Protein AF-A0AAA9ZDC6-F1 (afdb_monomer_lite)

Sequence (118 aa):
MQAVAEPSYLNIRESKLSRWQLIQTMLQHFWKRWISECLPELQIRSKWLKRKDIPLGALVLIVDQNAPPLHWQLGRITAIHPGPDGVTRVVSLRTSKGDYKRAVSEICLLPLEMDKED

Secondary structure (DSSP, 8-state):
-PPPPPPP-TTS-GGGS-HHHHHHHHHHHHHHHHHHHHHHHHTT--TTS-PPP--TT-EEEE--TTSPTT--EEEEEEEEEE-TTS-EEEEEEEETTEEEEEEGGGEEE---------

pLDDT: mean 77.24, std 14.01, range [34.97, 94.56]

Radius of gyration: 17.76 Å; chains: 1; bounding box: 46×30×46 Å

Structure (mmCIF, N/CA/C/O backbone):
data_AF-A0AAA9ZDC6-F1
#
_entry.id   AF-A0AAA9ZDC6-F1
#
loop_
_atom_site.group_PDB
_atom_site.id
_atom_site.type_symbol
_atom_site.label_atom_id
_atom_site.label_alt_id
_atom_site.label_comp_id
_atom_site.label_asym_id
_atom_site.label_entity_id
_atom_site.label_seq_id
_atom_site.pdbx_PDB_ins_code
_atom_site.Cartn_x
_atom_site.Cartn_y
_atom_site.Cartn_z
_atom_site.occupancy
_atom_site.B_iso_or_equiv
_atom_site.auth_seq_id
_atom_site.auth_comp_id
_atom_site.auth_asym_id
_atom_site.auth_atom_id
_atom_site.pdbx_PDB_model_num
ATOM 1 N N . MET A 1 1 ? -6.264 3.356 -20.728 1.00 35.53 1 MET A N 1
ATOM 2 C CA . MET A 1 1 ? -5.001 2.707 -21.138 1.00 35.53 1 MET A CA 1
ATOM 3 C C . MET A 1 1 ? -4.472 1.938 -19.944 1.00 35.53 1 MET A C 1
ATOM 5 O O . MET A 1 1 ? -4.220 2.557 -18.920 1.00 35.53 1 MET A O 1
ATOM 9 N N . GLN A 1 2 ? -4.398 0.612 -20.024 1.00 45.31 2 GLN A N 1
ATOM 10 C CA . GLN A 1 2 ? -3.836 -0.213 -18.956 1.00 45.31 2 GLN A CA 1
ATOM 11 C C . GLN A 1 2 ? -2.417 -0.580 -19.383 1.00 45.31 2 GLN A C 1
ATOM 13 O O . GLN A 1 2 ? -2.240 -1.184 -20.439 1.00 45.31 2 GLN A O 1
ATOM 18 N N . ALA A 1 3 ? -1.415 -0.133 -18.626 1.00 53.19 3 ALA A N 1
ATOM 19 C CA . ALA A 1 3 ? -0.035 -0.527 -18.871 1.00 53.19 3 ALA A CA 1
ATOM 20 C C . ALA A 1 3 ? 0.064 -2.052 -18.719 1.00 53.19 3 ALA A C 1
ATOM 22 O O . ALA A 1 3 ? -0.398 -2.608 -17.719 1.00 53.19 3 ALA A O 1
ATOM 23 N N . VAL A 1 4 ? 0.593 -2.728 -19.739 1.00 58.84 4 VAL A N 1
ATOM 24 C CA . VAL A 1 4 ? 0.838 -4.174 -19.701 1.00 58.84 4 VAL A CA 1
ATOM 25 C C . VAL A 1 4 ? 1.879 -4.443 -18.617 1.00 58.84 4 VAL A C 1
ATOM 27 O O . VAL A 1 4 ? 2.864 -3.713 -18.527 1.00 58.84 4 VAL A O 1
ATOM 30 N N . ALA A 1 5 ? 1.653 -5.463 -17.784 1.00 60.41 5 ALA A N 1
ATOM 31 C CA . ALA A 1 5 ? 2.620 -5.864 -16.769 1.00 60.41 5 ALA A CA 1
ATOM 32 C C . ALA A 1 5 ? 3.943 -6.238 -17.451 1.00 60.41 5 ALA A C 1
ATOM 34 O O . ALA A 1 5 ? 3.994 -7.164 -18.263 1.00 60.41 5 ALA A O 1
ATOM 35 N N . GLU A 1 6 ? 5.002 -5.489 -17.157 1.00 70.19 6 GLU A N 1
ATOM 36 C CA . GLU A 1 6 ? 6.313 -5.760 -17.729 1.00 70.19 6 GLU A CA 1
ATOM 37 C C . GLU A 1 6 ? 6.895 -7.053 -17.137 1.00 70.19 6 GLU A C 1
ATOM 39 O O . GLU A 1 6 ? 6.790 -7.280 -15.927 1.00 70.19 6 GLU A O 1
ATOM 44 N N . PRO A 1 7 ? 7.525 -7.916 -17.954 1.00 73.88 7 PRO A N 1
ATOM 45 C CA . PRO A 1 7 ? 8.196 -9.100 -17.437 1.00 73.88 7 PRO A CA 1
ATOM 46 C C . PRO A 1 7 ? 9.364 -8.695 -16.525 1.00 73.88 7 PRO A C 1
ATOM 48 O O . PRO A 1 7 ? 10.078 -7.721 -16.776 1.00 73.88 7 PRO A O 1
ATOM 51 N N . SER A 1 8 ? 9.564 -9.448 -15.442 1.00 73.50 8 SER A N 1
ATOM 52 C CA . SER A 1 8 ? 10.662 -9.191 -14.507 1.00 73.50 8 SER A CA 1
ATOM 53 C C . SER A 1 8 ? 12.004 -9.583 -15.126 1.00 73.50 8 SER A C 1
ATOM 55 O O . SER A 1 8 ? 12.192 -10.728 -15.539 1.00 73.50 8 SER A O 1
ATOM 57 N N . TYR A 1 9 ? 12.955 -8.648 -15.142 1.00 77.88 9 TYR A N 1
ATOM 58 C CA . TYR A 1 9 ? 14.312 -8.865 -15.660 1.00 77.88 9 TYR A CA 1
ATOM 59 C C . TYR A 1 9 ? 15.356 -9.055 -14.545 1.00 77.88 9 TYR A C 1
ATOM 61 O O . TYR A 1 9 ? 16.531 -9.273 -14.830 1.00 77.88 9 TYR A O 1
ATOM 69 N N . LEU A 1 10 ? 14.925 -9.036 -13.277 1.00 75.44 10 LEU A N 1
ATOM 70 C CA . LEU A 1 10 ? 15.786 -9.022 -12.084 1.00 75.44 10 LEU A CA 1
ATOM 71 C C . LEU A 1 10 ? 16.727 -10.235 -11.965 1.00 75.44 10 LEU A C 1
ATOM 73 O O . LEU A 1 10 ? 17.758 -10.147 -11.307 1.00 75.44 10 LEU A O 1
ATOM 77 N N . ASN A 1 11 ? 16.378 -11.367 -12.585 1.00 79.19 11 ASN A N 1
ATOM 78 C CA . ASN A 1 11 ? 17.136 -12.623 -12.491 1.00 79.19 11 ASN A CA 1
ATOM 79 C C . ASN A 1 11 ? 17.953 -12.940 -13.756 1.00 79.19 11 ASN A C 1
ATOM 81 O O . ASN A 1 11 ? 18.552 -14.013 -13.859 1.00 79.19 11 ASN A O 1
ATOM 85 N N . ILE A 1 12 ? 17.956 -12.048 -14.749 1.00 82.75 12 ILE A N 1
ATOM 86 C CA . ILE A 1 12 ? 18.667 -12.259 -16.010 1.00 82.75 12 ILE A CA 1
ATOM 87 C C . ILE A 1 12 ? 20.055 -11.625 -15.907 1.00 82.75 12 ILE A C 1
ATOM 89 O O . ILE A 1 12 ? 20.204 -10.500 -15.443 1.00 82.75 12 ILE A O 1
ATOM 93 N N . ARG A 1 13 ? 21.089 -12.342 -16.366 1.00 80.88 13 ARG A N 1
ATOM 94 C CA . ARG A 1 13 ? 22.453 -11.796 -16.443 1.00 80.88 13 ARG A CA 1
ATOM 95 C C . ARG A 1 13 ? 22.464 -10.549 -17.330 1.00 80.88 13 ARG A C 1
ATOM 97 O O . ARG A 1 13 ? 22.013 -10.628 -18.470 1.00 80.88 13 ARG A O 1
ATOM 104 N N . GLU A 1 14 ? 23.049 -9.455 -16.845 1.00 79.31 14 GLU A N 1
ATOM 105 C CA . GLU A 1 14 ? 23.102 -8.163 -17.551 1.00 79.31 14 GLU A CA 1
ATOM 106 C C . GLU A 1 14 ? 23.666 -8.276 -18.973 1.00 79.31 14 GLU A C 1
ATOM 108 O O . GLU A 1 14 ? 23.160 -7.642 -19.892 1.00 79.31 14 GLU A O 1
ATOM 113 N N . SER A 1 15 ? 24.639 -9.167 -19.191 1.00 83.69 15 SER A N 1
ATOM 114 C CA . SER A 1 15 ? 25.237 -9.429 -20.508 1.00 83.69 15 SER A CA 1
ATOM 115 C C . SER A 1 15 ? 24.271 -9.994 -21.557 1.00 83.69 15 SER A C 1
ATOM 117 O O . SER A 1 15 ? 24.607 -10.028 -22.737 1.00 83.69 15 SER A O 1
ATOM 119 N N . LYS A 1 16 ? 23.084 -10.452 -21.145 1.00 84.31 16 LYS A N 1
ATOM 120 C CA . LYS A 1 16 ? 22.022 -10.960 -22.027 1.00 84.31 16 LYS A CA 1
ATOM 121 C C . LYS A 1 16 ? 20.881 -9.961 -22.224 1.00 84.31 16 LYS A C 1
ATOM 123 O O . LYS A 1 16 ? 19.930 -10.278 -22.934 1.00 84.31 16 LYS A O 1
ATOM 128 N N . LEU A 1 17 ? 20.943 -8.795 -21.584 1.00 85.44 17 LEU A N 1
ATOM 129 C CA . LEU A 1 17 ? 19.906 -7.778 -21.668 1.00 85.44 17 LEU A CA 1
ATOM 130 C C . LEU A 1 17 ? 20.226 -6.787 -22.788 1.00 85.44 17 LEU A C 1
ATOM 132 O O . LEU A 1 17 ? 21.342 -6.287 -22.913 1.00 85.44 17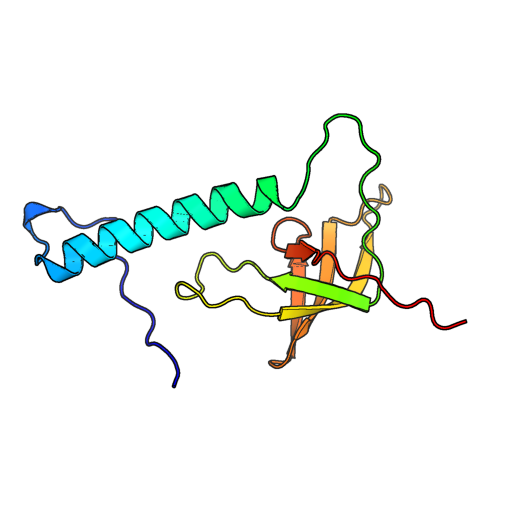 LEU A O 1
ATOM 136 N N . SER A 1 18 ? 19.219 -6.455 -23.591 1.00 88.44 18 SER A N 1
ATOM 137 C CA . SER A 1 18 ? 19.280 -5.267 -24.443 1.00 88.44 18 SER A CA 1
ATOM 138 C C . SER A 1 18 ? 19.398 -4.005 -23.584 1.00 88.44 18 SER A C 1
ATOM 140 O O . SER A 1 18 ? 18.983 -3.982 -22.423 1.00 88.44 18 SER A O 1
ATOM 142 N N . ARG A 1 19 ? 19.891 -2.907 -24.170 1.00 86.94 19 ARG A N 1
ATOM 143 C CA . ARG A 1 19 ? 19.999 -1.619 -23.463 1.00 86.94 19 ARG A CA 1
ATOM 144 C C . ARG A 1 19 ? 18.665 -1.158 -22.866 1.00 86.94 19 ARG A C 1
ATOM 146 O O . ARG A 1 19 ? 18.652 -0.582 -21.785 1.00 86.94 19 ARG A O 1
ATOM 153 N N . TRP A 1 20 ? 17.550 -1.446 -23.540 1.00 86.44 20 TRP A N 1
ATOM 154 C CA . TRP A 1 20 ? 16.215 -1.165 -23.013 1.00 86.44 20 TRP A CA 1
ATOM 155 C C . TRP A 1 20 ? 15.887 -2.015 -21.785 1.00 86.44 20 TRP A C 1
ATOM 157 O O . TRP A 1 20 ? 15.481 -1.477 -20.761 1.00 86.44 20 TRP A O 1
ATOM 167 N N . GLN A 1 21 ? 16.115 -3.328 -21.855 1.00 86.31 21 GLN A N 1
ATOM 168 C CA . GLN A 1 21 ? 15.859 -4.222 -20.726 1.00 86.31 21 GLN A CA 1
ATOM 169 C C . GLN A 1 21 ? 16.752 -3.899 -19.526 1.00 86.31 21 GLN A C 1
ATOM 171 O O . GLN A 1 21 ? 16.288 -3.994 -18.401 1.00 86.31 21 GLN A O 1
ATOM 176 N N . LEU A 1 22 ? 17.992 -3.453 -19.751 1.00 86.31 22 LEU A N 1
ATOM 177 C CA . LEU A 1 22 ? 18.872 -2.993 -18.678 1.00 86.31 22 LEU A CA 1
ATOM 178 C C . LEU A 1 22 ? 18.278 -1.784 -17.938 1.00 86.31 22 LEU A C 1
ATOM 180 O O . LEU A 1 22 ? 18.213 -1.790 -16.712 1.00 86.31 22 LEU A O 1
ATOM 184 N N . ILE A 1 23 ? 17.783 -0.780 -18.674 1.00 87.25 23 ILE A N 1
ATOM 185 C CA . ILE A 1 23 ? 17.087 0.378 -18.087 1.00 87.25 23 ILE A CA 1
ATOM 186 C C . ILE A 1 23 ? 15.849 -0.082 -17.305 1.00 87.25 23 ILE A C 1
ATOM 188 O O . ILE A 1 23 ? 15.629 0.379 -16.186 1.00 87.25 23 ILE A O 1
ATOM 192 N N . GLN A 1 24 ? 15.078 -1.031 -17.846 1.00 84.81 24 GLN A N 1
ATOM 193 C CA . GLN A 1 24 ? 13.917 -1.588 -17.146 1.00 84.81 24 GLN A CA 1
ATOM 194 C C . GLN A 1 24 ? 14.300 -2.325 -15.862 1.00 84.81 24 GLN A C 1
ATOM 196 O O . GLN A 1 24 ? 13.662 -2.120 -14.834 1.00 84.81 24 GLN A O 1
ATOM 201 N N . THR A 1 25 ? 15.380 -3.107 -15.860 1.00 85.75 25 THR A N 1
ATOM 202 C CA . THR A 1 25 ? 15.909 -3.744 -14.646 1.00 85.75 25 THR A CA 1
ATOM 203 C C . THR A 1 25 ? 16.275 -2.705 -13.587 1.00 85.75 25 THR A C 1
ATOM 205 O O . THR A 1 25 ? 15.909 -2.861 -12.422 1.00 85.75 25 THR A O 1
ATOM 208 N N . MET A 1 26 ? 16.944 -1.612 -13.974 1.00 86.12 26 MET A N 1
ATOM 209 C CA . MET A 1 26 ? 17.294 -0.524 -13.051 1.00 86.12 26 MET A CA 1
ATOM 210 C C . MET A 1 26 ? 16.046 0.148 -12.465 1.00 86.12 26 MET A C 1
ATOM 212 O O . MET A 1 26 ? 15.989 0.378 -11.257 1.00 86.12 26 MET A O 1
ATOM 216 N N . LEU A 1 27 ? 15.025 0.404 -13.289 1.00 84.88 27 LEU A N 1
ATOM 217 C CA . LEU A 1 27 ? 13.740 0.937 -12.832 1.00 84.88 27 LEU A CA 1
ATOM 218 C C . LEU A 1 27 ? 13.024 -0.039 -11.892 1.00 84.88 27 LEU A C 1
ATOM 220 O O . LEU A 1 27 ? 12.548 0.377 -10.839 1.00 84.88 27 LEU A O 1
ATOM 224 N N . GLN A 1 28 ? 12.988 -1.334 -12.213 1.00 82.75 28 GLN A N 1
ATOM 225 C CA . GLN A 1 28 ? 12.391 -2.365 -11.356 1.00 82.75 28 GLN A CA 1
ATOM 226 C C . GLN A 1 28 ? 13.102 -2.442 -9.998 1.00 82.75 28 GLN A C 1
ATOM 228 O O . GLN A 1 28 ? 12.443 -2.496 -8.959 1.00 82.75 28 GLN A O 1
ATOM 233 N N . HIS A 1 29 ? 14.438 -2.385 -9.975 1.00 85.19 29 HIS A N 1
ATOM 234 C CA . HIS A 1 29 ? 15.203 -2.313 -8.730 1.00 85.19 29 HIS A CA 1
ATOM 235 C C . HIS A 1 29 ? 14.906 -1.041 -7.938 1.00 85.19 29 HIS A C 1
ATOM 237 O O . HIS A 1 29 ? 14.710 -1.121 -6.724 1.00 85.19 29 HIS A O 1
ATOM 243 N N . PHE A 1 30 ? 14.857 0.111 -8.612 1.00 84.19 30 PHE A N 1
ATOM 244 C CA . PHE A 1 30 ? 14.523 1.385 -7.986 1.00 84.19 30 PHE A CA 1
ATOM 245 C C . PHE A 1 30 ? 13.144 1.323 -7.331 1.00 84.19 30 PHE A C 1
ATOM 247 O O . PHE A 1 30 ? 13.041 1.554 -6.133 1.00 84.19 30 PHE A O 1
ATOM 254 N N . TRP A 1 31 ? 12.104 0.928 -8.069 1.00 78.00 31 TRP A N 1
ATOM 255 C CA . TRP A 1 31 ? 10.737 0.866 -7.548 1.00 78.00 31 TRP A CA 1
ATOM 256 C C . TRP A 1 31 ? 10.582 -0.150 -6.422 1.00 78.00 31 TRP A C 1
ATOM 258 O O . TRP A 1 31 ? 9.923 0.144 -5.429 1.00 78.00 31 TRP A O 1
ATOM 268 N N . LYS A 1 32 ? 11.242 -1.310 -6.518 1.00 79.56 32 LYS A N 1
ATOM 269 C CA . LYS A 1 32 ? 11.246 -2.303 -5.438 1.00 79.56 32 LYS A CA 1
ATOM 270 C C . LYS A 1 32 ? 11.829 -1.727 -4.145 1.00 79.56 32 LYS A C 1
ATOM 272 O O . LYS A 1 32 ? 11.263 -1.936 -3.074 1.00 79.56 32 LYS A O 1
ATOM 277 N N . ARG A 1 33 ? 12.946 -0.998 -4.242 1.00 81.56 33 ARG A N 1
ATOM 278 C CA . ARG A 1 33 ? 13.576 -0.335 -3.091 1.00 81.56 33 ARG A CA 1
ATOM 279 C C . ARG A 1 33 ? 12.733 0.827 -2.579 1.00 81.56 33 ARG A C 1
ATOM 281 O O . ARG A 1 33 ? 12.416 0.852 -1.399 1.00 81.56 33 ARG A O 1
ATOM 288 N N . TRP A 1 34 ? 12.287 1.706 -3.471 1.00 76.56 34 TRP A N 1
ATOM 289 C CA . TRP A 1 34 ? 11.426 2.844 -3.158 1.00 76.56 34 TRP A CA 1
ATOM 290 C C . TRP A 1 34 ? 10.165 2.412 -2.408 1.00 76.56 34 TRP A C 1
ATOM 292 O O . TRP A 1 34 ? 9.871 2.947 -1.353 1.00 76.56 34 TRP A O 1
ATOM 302 N N . ILE A 1 35 ? 9.449 1.388 -2.878 1.00 75.06 35 ILE A N 1
ATOM 303 C CA . ILE A 1 35 ? 8.248 0.879 -2.196 1.00 75.06 35 ILE A CA 1
ATOM 304 C C . ILE A 1 35 ? 8.591 0.308 -0.812 1.00 75.06 35 ILE A C 1
ATOM 306 O O . ILE A 1 35 ? 7.860 0.547 0.151 1.00 75.06 35 ILE A O 1
ATOM 310 N N . SER A 1 36 ? 9.704 -0.425 -0.702 1.00 74.12 36 SER A N 1
ATOM 311 C CA . SER A 1 36 ? 10.167 -0.992 0.568 1.00 74.12 36 SER A CA 1
ATOM 312 C C . SER A 1 36 ? 10.594 0.069 1.585 1.00 74.12 36 SER A C 1
ATOM 314 O O . SER A 1 36 ? 10.520 -0.204 2.780 1.00 74.12 36 SER A O 1
ATOM 316 N N . GLU A 1 37 ? 11.070 1.228 1.134 1.00 70.44 37 GLU A N 1
ATOM 317 C CA . GLU A 1 37 ? 11.611 2.304 1.976 1.00 70.44 37 GLU A CA 1
ATOM 318 C C . GLU A 1 37 ? 10.551 3.390 2.268 1.00 70.44 37 GLU A C 1
ATOM 320 O O . GLU A 1 37 ? 10.399 3.815 3.412 1.00 70.44 37 GLU A O 1
ATOM 325 N N . CYS A 1 38 ? 9.714 3.756 1.292 1.00 66.69 38 CYS A N 1
ATOM 326 C CA . CYS A 1 38 ? 8.671 4.772 1.457 1.00 66.69 38 CYS A CA 1
ATOM 327 C C . CYS A 1 38 ? 7.533 4.347 2.382 1.00 66.69 38 CYS A C 1
ATOM 329 O O . CYS A 1 38 ? 6.996 5.185 3.104 1.00 66.69 38 CYS A O 1
ATOM 331 N N . LEU A 1 39 ? 7.137 3.070 2.375 1.00 64.81 39 LEU A N 1
ATOM 332 C CA . LEU A 1 39 ? 6.097 2.572 3.282 1.00 64.81 39 LEU A CA 1
ATOM 333 C C . LEU A 1 39 ? 6.480 2.785 4.761 1.00 64.81 39 LEU A C 1
ATOM 335 O O . LEU A 1 39 ? 5.681 3.372 5.495 1.00 64.81 39 LEU A O 1
ATOM 339 N N . PRO A 1 40 ? 7.680 2.361 5.210 1.00 64.50 40 PRO A N 1
ATOM 340 C CA . PRO A 1 40 ? 8.183 2.662 6.549 1.00 64.50 40 PRO A CA 1
ATOM 341 C C . PRO A 1 40 ? 8.333 4.150 6.871 1.00 64.50 40 PRO A C 1
ATOM 343 O O . PRO A 1 40 ? 8.147 4.521 8.025 1.00 64.50 40 PRO A O 1
ATOM 346 N N . GLU A 1 41 ? 8.686 4.999 5.906 1.00 61.09 41 GLU A N 1
ATOM 347 C CA . GLU A 1 41 ? 8.841 6.440 6.154 1.00 61.09 41 GLU A CA 1
ATOM 348 C C . GLU A 1 41 ? 7.493 7.157 6.288 1.00 61.09 41 GLU A C 1
ATOM 350 O O . GLU A 1 41 ? 7.314 7.998 7.171 1.00 61.09 41 GLU A O 1
ATOM 355 N N . LEU A 1 42 ? 6.507 6.784 5.468 1.00 61.03 42 LEU A N 1
ATOM 356 C CA . LEU A 1 42 ? 5.152 7.328 5.550 1.00 61.03 42 LEU A CA 1
ATOM 357 C C . LEU A 1 42 ? 4.381 6.773 6.761 1.00 61.03 42 LEU A C 1
ATOM 359 O O . LEU A 1 42 ? 3.600 7.489 7.394 1.00 61.03 42 LEU A O 1
ATOM 363 N N . GLN A 1 43 ? 4.635 5.520 7.151 1.00 58.56 43 GLN A N 1
ATOM 364 C CA . GLN A 1 43 ? 4.265 5.001 8.467 1.00 58.56 43 GLN A CA 1
ATOM 365 C C . GLN A 1 43 ? 5.335 5.376 9.489 1.00 58.56 43 GLN A C 1
ATOM 367 O O . GLN A 1 43 ? 6.102 4.511 9.894 1.00 58.56 43 GLN A O 1
ATOM 372 N N . ILE A 1 44 ? 5.350 6.625 9.968 1.00 54.09 44 ILE A N 1
ATOM 373 C CA . ILE A 1 44 ? 6.217 7.060 11.078 1.00 54.09 44 ILE A CA 1
ATOM 374 C C . ILE A 1 44 ? 6.101 6.062 12.247 1.00 54.09 44 ILE A C 1
ATOM 376 O O . ILE A 1 44 ? 5.209 6.152 13.095 1.00 54.09 44 ILE A O 1
ATOM 380 N N . ARG A 1 45 ? 7.013 5.086 12.306 1.00 54.34 45 ARG A N 1
ATOM 381 C CA . ARG A 1 45 ? 7.158 4.149 13.418 1.00 54.34 45 ARG A CA 1
ATOM 382 C C . ARG A 1 45 ? 8.031 4.827 14.446 1.00 54.34 45 ARG A C 1
ATOM 384 O O . ARG A 1 45 ? 9.204 4.508 14.611 1.00 54.34 45 ARG A O 1
ATOM 391 N N . SER A 1 46 ? 7.460 5.803 15.136 1.00 50.00 46 SER A N 1
ATOM 392 C CA . SER A 1 46 ? 8.132 6.334 16.307 1.00 50.00 46 SER A CA 1
ATOM 393 C C . SER A 1 46 ? 8.111 5.254 17.388 1.00 50.00 46 SER A C 1
ATOM 395 O O . SER A 1 46 ? 7.058 4.800 17.830 1.00 50.00 46 SER A O 1
ATOM 397 N N . LYS A 1 47 ? 9.312 4.843 17.800 1.00 46.06 47 LYS A N 1
ATOM 398 C CA . LYS A 1 47 ? 9.602 3.846 18.843 1.00 46.06 47 LYS A CA 1
ATOM 399 C C . LYS A 1 47 ? 8.965 4.190 20.208 1.00 46.06 47 LYS A C 1
ATOM 401 O O . LYS A 1 47 ? 8.969 3.345 21.094 1.00 46.06 47 LYS A O 1
ATOM 406 N N . TRP A 1 48 ? 8.407 5.400 20.354 1.00 51.41 48 TRP A N 1
ATOM 407 C CA . TRP A 1 48 ? 7.848 5.947 21.594 1.00 51.41 48 TRP A CA 1
ATOM 408 C C . TRP A 1 48 ? 6.532 6.737 21.420 1.00 51.41 48 TRP A C 1
ATOM 410 O O . TRP A 1 48 ? 5.969 7.185 22.416 1.00 51.41 48 TRP A O 1
ATOM 420 N N . LEU A 1 49 ? 6.009 6.922 20.199 1.00 47.84 49 LEU A N 1
ATOM 421 C CA . LEU A 1 49 ? 4.677 7.514 20.005 1.00 47.84 49 LEU A CA 1
ATOM 422 C C . LEU A 1 49 ? 3.616 6.427 20.123 1.00 47.84 49 LEU A C 1
ATOM 424 O O . LEU A 1 49 ? 3.756 5.326 19.587 1.00 47.84 49 LEU A O 1
ATOM 428 N N . LYS A 1 50 ? 2.499 6.801 20.749 1.00 53.78 50 LYS A N 1
ATOM 429 C CA . LYS A 1 50 ? 1.234 6.072 20.663 1.00 53.78 50 LYS A CA 1
ATOM 430 C C . LYS A 1 50 ? 0.970 5.697 19.202 1.00 53.78 50 LYS A C 1
ATOM 432 O O . LYS A 1 50 ? 1.080 6.549 18.317 1.00 53.78 50 LYS A O 1
ATOM 437 N N . ARG A 1 51 ? 0.651 4.420 18.957 1.00 59.19 51 ARG A N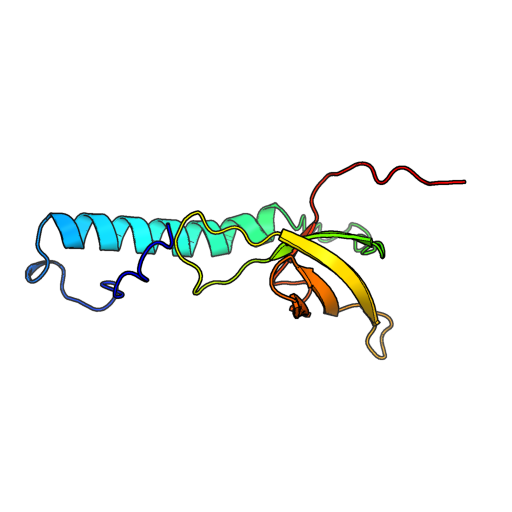 1
ATOM 438 C CA . ARG A 1 51 ? 0.168 3.954 17.650 1.00 59.19 51 ARG A CA 1
ATOM 439 C C . ARG A 1 51 ? -0.908 4.929 17.180 1.00 59.19 51 ARG A C 1
ATOM 441 O O . ARG A 1 51 ? -1.840 5.187 17.933 1.00 59.19 51 ARG A O 1
ATOM 448 N N . LYS A 1 52 ? -0.755 5.488 15.975 1.00 61.72 52 LYS A N 1
ATOM 449 C CA . LYS A 1 52 ? -1.823 6.286 15.372 1.00 61.72 52 LYS A CA 1
ATOM 450 C C . LYS A 1 52 ? -3.033 5.376 15.217 1.00 61.72 52 LYS A C 1
ATOM 452 O O . LYS A 1 52 ? -2.940 4.352 14.536 1.00 61.72 52 LYS A O 1
ATOM 457 N N . ASP A 1 53 ? -4.125 5.748 15.868 1.00 72.12 53 ASP A N 1
ATOM 458 C CA . ASP A 1 53 ? -5.411 5.122 15.623 1.00 72.12 53 ASP A CA 1
ATOM 459 C C . ASP A 1 53 ? -5.753 5.292 14.149 1.00 72.12 53 ASP A C 1
ATOM 461 O O . ASP A 1 53 ? -5.500 6.334 13.541 1.00 72.12 53 ASP A O 1
ATOM 465 N N . ILE A 1 54 ? -6.262 4.219 13.561 1.00 80.88 54 ILE A N 1
ATOM 466 C CA . ILE A 1 54 ? -6.646 4.186 12.160 1.00 80.88 54 ILE A CA 1
ATOM 467 C C . ILE A 1 54 ? -8.116 4.594 12.121 1.00 80.88 54 ILE A C 1
ATOM 469 O O . ILE A 1 54 ? -8.945 3.811 12.587 1.00 80.88 54 ILE A O 1
ATOM 473 N N . PRO A 1 55 ? -8.467 5.789 11.614 1.00 84.31 55 PRO A N 1
ATOM 474 C CA . PRO A 1 55 ? -9.850 6.222 11.641 1.00 84.31 55 PRO A CA 1
ATOM 475 C C . PRO A 1 55 ? -10.677 5.436 10.624 1.00 84.31 55 PRO A C 1
ATOM 477 O O . PRO A 1 55 ? -10.253 5.182 9.491 1.00 84.31 55 PRO A O 1
ATOM 480 N N . LEU A 1 56 ? -11.889 5.059 11.028 1.00 89.25 56 LEU A N 1
ATOM 481 C CA . LEU A 1 56 ? -12.865 4.509 10.099 1.00 89.25 56 LEU A CA 1
ATOM 482 C C . LEU A 1 56 ? -13.239 5.596 9.085 1.00 89.25 56 LEU A C 1
ATOM 484 O O . LEU A 1 56 ? -13.398 6.759 9.440 1.00 89.25 56 LEU A O 1
ATOM 488 N N . GLY A 1 57 ? -13.329 5.236 7.808 1.00 89.00 57 GLY A N 1
ATOM 489 C CA . GLY A 1 57 ? -13.575 6.188 6.730 1.00 89.00 57 GLY A CA 1
ATOM 490 C C . GLY A 1 57 ? -12.334 6.927 6.224 1.00 89.00 57 GLY A C 1
ATOM 491 O O . GLY A 1 57 ? -12.479 7.701 5.279 1.00 89.00 57 GLY A O 1
ATOM 492 N N . ALA A 1 58 ? -11.142 6.685 6.782 1.00 87.62 58 ALA A N 1
ATOM 493 C CA . ALA A 1 58 ? -9.907 7.310 6.314 1.00 87.62 58 ALA A CA 1
ATOM 494 C C . ALA A 1 58 ? -9.543 6.884 4.889 1.00 87.62 58 ALA A C 1
ATOM 496 O O . ALA A 1 58 ? -9.785 5.744 4.476 1.00 87.62 58 ALA A O 1
ATOM 497 N N . LEU A 1 59 ? -8.912 7.801 4.161 1.00 90.06 59 LEU A N 1
ATOM 498 C CA . LEU A 1 59 ? -8.371 7.571 2.830 1.00 90.06 59 LEU A CA 1
ATOM 499 C C . LEU A 1 59 ? -6.935 7.046 2.928 1.00 90.06 59 LEU A C 1
ATOM 501 O O . LEU A 1 59 ? -6.091 7.603 3.633 1.00 90.06 59 LEU A O 1
ATOM 505 N N . VAL A 1 60 ? -6.670 5.949 2.226 1.00 88.50 60 VAL A N 1
ATOM 506 C CA . VAL A 1 60 ? -5.391 5.243 2.253 1.00 88.50 60 VAL A CA 1
ATOM 507 C C . VAL A 1 60 ? -4.912 4.908 0.850 1.00 88.50 60 VAL A C 1
ATOM 509 O O . VAL A 1 60 ? -5.705 4.588 -0.036 1.00 88.50 60 VAL A O 1
ATOM 512 N N . LEU A 1 61 ? -3.598 4.926 0.662 1.00 87.88 61 LEU A N 1
ATOM 513 C CA . LEU A 1 61 ? -2.951 4.295 -0.481 1.00 87.88 61 LEU A CA 1
ATOM 514 C C . LEU A 1 61 ? -2.715 2.822 -0.156 1.00 87.88 61 LEU A C 1
ATOM 516 O O . LEU A 1 61 ? -2.166 2.496 0.895 1.00 87.88 61 LEU A O 1
ATOM 520 N N . ILE A 1 62 ? -3.131 1.940 -1.057 1.00 86.50 62 ILE A N 1
ATOM 521 C CA . ILE A 1 62 ? -2.840 0.511 -1.008 1.00 86.50 62 ILE A CA 1
ATOM 522 C C . ILE A 1 62 ? -1.517 0.291 -1.715 1.00 86.50 62 ILE A C 1
ATOM 524 O O . ILE A 1 62 ? -1.343 0.688 -2.869 1.00 86.50 62 ILE A O 1
ATOM 528 N N . VAL A 1 63 ? -0.602 -0.370 -1.022 1.00 79.56 63 VAL A N 1
ATOM 529 C CA . VAL A 1 63 ? 0.694 -0.726 -1.570 1.00 79.56 63 VAL A CA 1
ATOM 530 C C . VAL A 1 63 ? 0.668 -2.185 -1.978 1.00 79.56 63 VAL A C 1
ATOM 532 O O . VAL A 1 63 ? 0.581 -3.087 -1.149 1.00 79.56 63 VAL A O 1
ATOM 535 N N . ASP A 1 64 ? 0.729 -2.399 -3.285 1.00 77.25 64 ASP A N 1
ATOM 536 C CA . ASP A 1 64 ? 0.857 -3.714 -3.893 1.00 77.25 64 ASP A CA 1
ATOM 537 C C . ASP A 1 64 ? 2.252 -3.824 -4.511 1.00 77.25 64 ASP A C 1
ATOM 539 O O . ASP A 1 64 ? 2.611 -3.063 -5.407 1.00 77.25 64 ASP A O 1
ATOM 543 N N . GLN A 1 65 ? 3.051 -4.770 -4.016 1.00 68.56 65 GLN A N 1
ATOM 544 C CA . GLN A 1 65 ? 4.413 -5.001 -4.506 1.00 68.56 65 GLN A CA 1
ATOM 545 C C . GLN A 1 65 ? 4.442 -5.517 -5.951 1.00 68.56 65 GLN A C 1
ATOM 547 O O . GLN A 1 65 ? 5.476 -5.426 -6.608 1.00 68.56 65 GLN A O 1
ATOM 552 N N . ASN A 1 66 ? 3.323 -6.061 -6.434 1.00 71.38 66 ASN A N 1
ATOM 553 C CA . ASN A 1 66 ? 3.184 -6.586 -7.787 1.00 71.38 66 ASN A CA 1
ATOM 554 C C . ASN A 1 66 ? 2.505 -5.589 -8.735 1.00 71.38 66 ASN A C 1
ATOM 556 O O . ASN A 1 66 ? 2.337 -5.893 -9.919 1.00 71.38 66 ASN A O 1
ATOM 560 N N . ALA A 1 67 ? 2.085 -4.420 -8.241 1.00 71.62 67 ALA A N 1
ATOM 561 C CA . ALA A 1 67 ? 1.486 -3.410 -9.094 1.00 71.62 67 ALA A CA 1
ATOM 562 C C . ALA A 1 67 ? 2.536 -2.797 -10.036 1.00 71.62 67 ALA A C 1
ATOM 564 O O . ALA A 1 67 ? 3.705 -2.653 -9.662 1.00 71.62 67 ALA A O 1
ATOM 565 N N . PRO A 1 68 ? 2.131 -2.400 -11.258 1.00 70.56 68 PRO A N 1
ATOM 566 C CA . PRO A 1 68 ? 3.002 -1.649 -12.145 1.00 70.56 68 PRO A CA 1
ATOM 567 C C . PRO A 1 68 ? 3.533 -0.384 -11.454 1.00 70.56 68 PRO A C 1
ATOM 569 O O . PRO A 1 68 ? 2.813 0.217 -10.645 1.00 70.56 68 PRO A O 1
ATOM 572 N N . PRO A 1 69 ? 4.748 0.072 -11.805 1.00 66.25 69 PRO A N 1
ATOM 573 C CA . PRO A 1 69 ? 5.255 1.362 -11.361 1.00 66.25 69 PRO A CA 1
ATOM 574 C C . PRO A 1 69 ? 4.217 2.476 -11.532 1.00 66.25 69 PRO A C 1
ATOM 576 O O . PRO A 1 69 ? 3.486 2.499 -12.522 1.00 66.25 69 PRO A O 1
ATOM 579 N N . LEU A 1 70 ? 4.158 3.402 -10.569 1.00 68.88 70 LEU A N 1
ATOM 580 C CA . LEU A 1 70 ? 3.212 4.532 -10.537 1.00 68.88 70 LEU A CA 1
ATOM 581 C C . LEU A 1 70 ? 1.725 4.155 -10.387 1.00 68.88 70 LEU A C 1
ATOM 583 O O . LEU A 1 70 ? 0.874 5.047 -10.386 1.00 68.88 70 LEU A O 1
ATOM 587 N N . HIS A 1 71 ? 1.379 2.875 -10.220 1.00 76.94 71 HIS A N 1
ATOM 588 C CA . HIS A 1 71 ? 0.005 2.475 -9.937 1.00 76.94 71 HIS A CA 1
ATOM 589 C C . HIS A 1 71 ? -0.284 2.493 -8.433 1.00 76.94 71 HIS A C 1
ATOM 591 O O . HIS A 1 71 ? -0.126 1.496 -7.733 1.00 76.94 71 HIS A O 1
ATOM 597 N N . TRP A 1 72 ? -0.754 3.638 -7.943 1.00 78.75 72 TRP A N 1
ATOM 598 C CA . TRP A 1 72 ? -1.160 3.802 -6.550 1.00 78.75 72 TRP A CA 1
ATOM 599 C C . TRP A 1 72 ? -2.670 3.618 -6.414 1.00 78.75 72 TRP A C 1
ATOM 601 O O . TRP A 1 72 ? -3.453 4.509 -6.749 1.00 78.75 72 TRP A O 1
ATOM 611 N N . GLN A 1 73 ? -3.098 2.442 -5.949 1.00 85.62 73 GLN A N 1
ATOM 612 C CA . GLN A 1 73 ? -4.518 2.174 -5.744 1.00 85.62 73 GLN A CA 1
ATOM 613 C C . GLN A 1 73 ? -5.002 2.868 -4.471 1.00 85.62 73 GLN A C 1
ATOM 615 O O . GLN A 1 73 ? -4.486 2.641 -3.381 1.00 85.62 73 GLN A O 1
ATOM 620 N N . LEU A 1 74 ? -6.027 3.700 -4.611 1.00 90.06 74 LEU A N 1
ATOM 621 C CA . LEU A 1 74 ? -6.638 4.421 -3.504 1.00 90.06 74 LEU A CA 1
ATOM 622 C C . LEU A 1 74 ? -7.776 3.596 -2.888 1.00 90.06 74 LEU A C 1
ATOM 624 O O . LEU A 1 74 ? -8.553 2.960 -3.608 1.00 90.06 74 LEU A O 1
ATOM 628 N N . GLY A 1 75 ? -7.892 3.623 -1.564 1.00 91.44 75 GLY A N 1
ATOM 629 C CA . GLY A 1 75 ? -8.965 2.963 -0.832 1.00 91.44 75 GLY A CA 1
ATOM 630 C C . GLY A 1 75 ? -9.462 3.781 0.350 1.00 91.44 75 GLY A C 1
ATOM 631 O O . GLY A 1 75 ? -8.741 4.608 0.899 1.00 91.44 75 GLY A O 1
ATOM 632 N N . ARG A 1 76 ? -10.708 3.537 0.750 1.00 93.19 76 ARG A N 1
ATOM 633 C CA . ARG A 1 76 ? -11.310 4.105 1.959 1.00 93.19 76 ARG A CA 1
ATOM 634 C C . ARG A 1 76 ? -11.561 3.001 2.973 1.00 93.19 76 ARG A C 1
ATOM 636 O O . ARG A 1 76 ? -12.109 1.963 2.611 1.00 93.19 76 ARG A O 1
ATOM 643 N N . ILE A 1 77 ? -11.180 3.213 4.227 1.00 92.56 77 ILE A N 1
ATOM 644 C CA . ILE A 1 77 ? -11.378 2.225 5.291 1.00 92.56 77 ILE A CA 1
ATOM 645 C C . ILE A 1 77 ? -12.867 2.090 5.598 1.00 92.56 77 ILE A C 1
ATOM 647 O O . ILE A 1 77 ? -13.503 3.053 6.014 1.00 92.56 77 ILE A O 1
ATOM 651 N N . THR A 1 78 ? -13.417 0.893 5.414 1.00 93.81 78 THR A N 1
ATOM 652 C CA . THR A 1 78 ? -14.825 0.582 5.699 1.00 93.81 78 THR A CA 1
ATOM 653 C C . THR A 1 78 ? -15.008 -0.185 7.000 1.00 9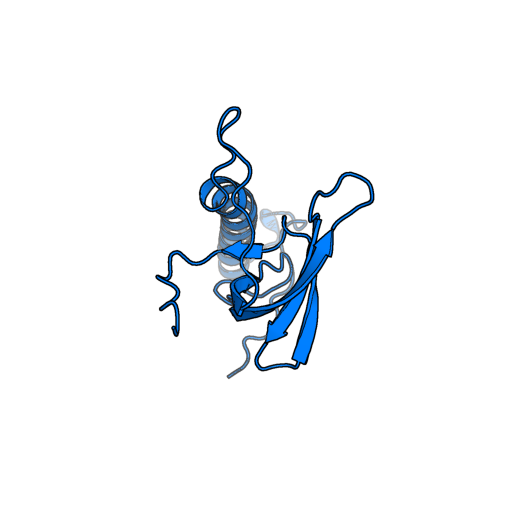3.81 78 THR A C 1
ATOM 655 O O . THR A 1 78 ? -16.029 -0.019 7.657 1.00 93.81 78 THR A O 1
ATOM 658 N N . ALA A 1 79 ? -14.030 -1.004 7.395 1.00 92.56 79 ALA A N 1
ATOM 659 C CA . ALA A 1 79 ? -14.065 -1.724 8.664 1.00 92.56 79 ALA A CA 1
ATOM 660 C C . ALA A 1 79 ? -12.662 -1.943 9.230 1.00 92.56 79 ALA A C 1
ATOM 662 O O . ALA A 1 79 ? -11.685 -2.105 8.495 1.00 92.56 79 ALA A O 1
ATOM 663 N N . ILE A 1 80 ? -12.585 -1.994 10.555 1.00 92.12 80 ILE A N 1
ATOM 664 C CA . ILE A 1 80 ? -11.359 -2.173 11.329 1.00 92.12 80 ILE A CA 1
ATOM 665 C C . ILE A 1 80 ? -11.475 -3.512 12.053 1.00 92.12 80 ILE A C 1
ATOM 667 O O . ILE A 1 80 ? -12.481 -3.763 12.710 1.00 92.12 80 ILE A O 1
ATOM 671 N N . HIS A 1 81 ? -10.458 -4.369 11.931 1.00 90.94 81 HIS A N 1
ATOM 672 C CA . HIS A 1 81 ? -10.445 -5.698 12.550 1.00 90.94 81 HIS A CA 1
ATOM 673 C C . HIS A 1 81 ? -9.362 -5.746 13.640 1.00 90.94 81 HIS A C 1
ATOM 675 O O . HIS A 1 81 ? -8.199 -6.051 13.336 1.00 90.94 81 HIS A O 1
ATOM 681 N N . PRO A 1 82 ? -9.697 -5.390 14.895 1.00 88.69 82 PRO A N 1
ATOM 682 C CA . PRO A 1 82 ? -8.766 -5.490 16.012 1.00 88.69 82 PRO A CA 1
ATOM 683 C C . PRO A 1 82 ? -8.516 -6.956 16.384 1.00 88.69 82 PRO A C 1
ATOM 685 O O . PRO A 1 82 ? -9.412 -7.797 16.327 1.00 88.69 82 PRO A O 1
ATOM 688 N N . GLY A 1 83 ? -7.274 -7.264 16.756 1.00 86.31 83 GLY A N 1
ATOM 689 C CA . GLY A 1 83 ? -6.910 -8.560 17.319 1.00 86.31 83 GLY A CA 1
ATOM 690 C C . GLY A 1 83 ? -7.361 -8.719 18.778 1.00 86.31 83 GLY A C 1
ATOM 691 O O . GLY A 1 83 ? -7.867 -7.770 19.380 1.00 86.31 83 GLY A O 1
ATOM 692 N N . PRO A 1 84 ? -7.119 -9.894 19.386 1.00 86.25 84 PRO A N 1
ATOM 693 C CA . PRO A 1 84 ? -7.439 -10.158 20.795 1.00 86.25 84 PRO A CA 1
ATOM 694 C C . PRO A 1 84 ? -6.724 -9.208 21.768 1.00 86.25 84 PRO A C 1
ATOM 696 O O . PRO A 1 84 ? -7.188 -8.972 22.874 1.00 86.25 84 PRO A O 1
ATOM 699 N N . ASP A 1 85 ? -5.591 -8.656 21.339 1.00 86.81 85 ASP A N 1
ATOM 700 C CA . ASP A 1 85 ? -4.776 -7.674 22.052 1.00 86.81 85 ASP A CA 1
ATOM 701 C C . ASP A 1 85 ? -5.241 -6.220 21.832 1.00 86.81 85 ASP A C 1
ATOM 703 O O . ASP A 1 85 ? -4.539 -5.286 22.211 1.00 86.81 85 ASP A O 1
ATOM 707 N N . GLY A 1 86 ? -6.388 -6.012 21.173 1.00 80.75 86 GLY A N 1
ATOM 708 C CA . GLY A 1 86 ? -6.921 -4.690 20.827 1.00 80.75 86 GLY A CA 1
ATOM 709 C C . GLY A 1 86 ? -6.180 -4.002 19.677 1.00 80.75 86 GLY A C 1
ATOM 710 O O . GLY A 1 86 ? -6.483 -2.863 19.330 1.00 80.75 86 GLY A O 1
ATOM 711 N N . VAL A 1 87 ? -5.207 -4.674 19.057 1.00 82.62 87 VAL A N 1
ATOM 712 C CA . VAL A 1 87 ? -4.376 -4.087 18.006 1.00 82.62 87 VAL A CA 1
ATOM 713 C C . VAL A 1 87 ? -4.957 -4.388 16.631 1.00 82.62 87 VAL A C 1
ATOM 715 O O . VAL A 1 87 ? -4.998 -5.540 16.190 1.00 82.62 87 VAL A O 1
ATOM 718 N N . THR A 1 88 ? -5.293 -3.336 15.890 1.00 84.56 88 THR A N 1
ATOM 719 C CA . THR A 1 88 ? -5.668 -3.441 14.478 1.00 84.56 88 THR A CA 1
ATOM 720 C C . THR A 1 88 ? -4.459 -3.788 13.619 1.00 84.56 88 THR A C 1
ATOM 722 O O . THR A 1 88 ? -3.531 -2.993 13.463 1.00 84.56 88 THR A O 1
ATOM 725 N N . ARG A 1 89 ? -4.486 -4.981 13.022 1.00 86.94 89 ARG A N 1
ATOM 726 C CA . ARG A 1 89 ? -3.501 -5.416 12.015 1.00 86.94 89 ARG A CA 1
ATOM 727 C C . ARG A 1 89 ? -4.099 -5.545 10.625 1.00 86.94 89 ARG A C 1
ATOM 729 O O . ARG A 1 89 ? -3.347 -5.542 9.657 1.00 86.94 89 ARG A O 1
ATOM 736 N N . VAL A 1 90 ? -5.423 -5.638 10.527 1.00 90.38 90 VAL A N 1
ATOM 737 C CA . VAL A 1 90 ? -6.148 -5.834 9.273 1.00 90.38 90 VAL A CA 1
ATOM 738 C C . VAL A 1 90 ? -7.292 -4.835 9.195 1.00 90.38 90 VAL A C 1
ATOM 740 O O . VAL A 1 90 ? -8.004 -4.603 10.172 1.00 90.38 90 VAL A O 1
ATOM 743 N N . VAL A 1 91 ? -7.484 -4.261 8.013 1.00 92.19 91 VAL A N 1
ATOM 744 C CA . VAL A 1 91 ? -8.616 -3.386 7.706 1.00 92.19 91 VAL A CA 1
ATOM 745 C C . VAL A 1 91 ? -9.309 -3.854 6.432 1.00 92.19 91 VAL A C 1
ATOM 747 O O . VAL A 1 91 ? -8.706 -4.488 5.563 1.00 92.19 91 VAL A O 1
ATOM 750 N N . SER A 1 92 ? -10.604 -3.574 6.334 1.00 94.56 92 SER A N 1
ATOM 751 C CA . SER A 1 92 ? -11.350 -3.669 5.081 1.00 94.56 92 SER A CA 1
ATOM 752 C C . SER A 1 92 ? -11.401 -2.302 4.425 1.00 94.56 92 SER A C 1
ATOM 754 O O . SER A 1 92 ? -11.632 -1.292 5.088 1.00 94.56 92 SER A O 1
ATOM 756 N N . LEU A 1 93 ? -11.148 -2.292 3.125 1.00 94.19 93 LEU A N 1
ATOM 757 C CA . LEU A 1 93 ? -11.046 -1.109 2.295 1.00 94.19 93 LEU A CA 1
ATOM 758 C C . LEU A 1 93 ? -12.044 -1.230 1.157 1.00 94.19 93 LEU A C 1
ATOM 760 O O . LEU A 1 93 ? -12.138 -2.291 0.543 1.00 94.19 93 LEU A O 1
ATOM 764 N N . ARG A 1 94 ? -12.706 -0.131 0.820 1.00 94.00 94 ARG A N 1
ATOM 765 C CA . ARG A 1 94 ? -13.439 0.014 -0.433 1.00 94.00 94 ARG A CA 1
ATOM 766 C C . ARG A 1 94 ? -12.597 0.800 -1.418 1.00 94.00 94 ARG A C 1
ATOM 768 O O . ARG A 1 94 ? -12.117 1.886 -1.105 1.00 94.00 94 ARG A O 1
ATOM 775 N N . THR A 1 95 ? -12.425 0.251 -2.608 1.00 91.12 95 THR A N 1
ATOM 776 C CA . THR A 1 95 ? -11.762 0.919 -3.733 1.00 91.12 95 THR A CA 1
ATOM 777 C C . THR A 1 95 ? -12.718 1.013 -4.916 1.00 91.12 95 THR A C 1
ATOM 779 O O . THR A 1 95 ? -13.785 0.403 -4.900 1.00 91.12 95 THR A O 1
ATOM 782 N N . SER A 1 96 ? -12.330 1.724 -5.977 1.00 87.31 96 SER A N 1
ATOM 783 C CA . SER A 1 96 ? -13.130 1.812 -7.210 1.00 87.31 96 SER A CA 1
ATOM 784 C C . SER A 1 96 ? -13.387 0.457 -7.881 1.00 87.31 96 SER A C 1
ATOM 786 O O . SER A 1 96 ? -14.366 0.312 -8.604 1.00 87.31 96 SER A O 1
ATOM 788 N N . LYS A 1 97 ? -12.523 -0.537 -7.637 1.00 85.81 97 LYS A N 1
ATOM 789 C CA . LYS A 1 97 ? -12.623 -1.889 -8.208 1.00 85.81 97 LYS A CA 1
ATOM 790 C C . LYS A 1 97 ? -13.392 -2.873 -7.319 1.00 85.81 97 LYS A C 1
ATOM 792 O O . LYS A 1 97 ? -13.703 -3.968 -7.773 1.00 85.81 97 LYS A O 1
ATOM 797 N N . GLY A 1 98 ? -13.673 -2.507 -6.068 1.00 89.69 98 GLY A N 1
ATOM 798 C CA . GLY A 1 98 ? -14.336 -3.374 -5.095 1.00 89.69 98 GLY A CA 1
ATOM 799 C C . GLY A 1 98 ? -13.710 -3.326 -3.705 1.00 89.69 98 GLY A C 1
ATOM 800 O O . GLY A 1 98 ? -12.870 -2.467 -3.404 1.00 89.69 98 GLY A O 1
ATOM 801 N N . ASP A 1 99 ? -14.141 -4.266 -2.867 1.00 92.25 99 ASP A N 1
ATOM 802 C CA . ASP A 1 99 ? -13.748 -4.357 -1.464 1.00 92.25 99 ASP A CA 1
ATOM 803 C C . ASP A 1 99 ? -12.578 -5.324 -1.264 1.00 92.25 99 ASP A C 1
ATOM 805 O O . ASP A 1 99 ? -12.576 -6.452 -1.756 1.00 92.25 99 ASP A O 1
ATOM 809 N N . TYR A 1 100 ? -11.581 -4.884 -0.499 1.00 89.31 100 TYR A N 1
ATOM 810 C CA . TYR A 1 100 ? -10.354 -5.626 -0.234 1.00 89.31 100 TYR A CA 1
ATOM 811 C C . TYR A 1 100 ? -10.065 -5.668 1.263 1.00 89.31 100 TYR A C 1
ATOM 813 O O . TYR A 1 100 ? -10.271 -4.692 1.980 1.00 89.31 100 TYR A O 1
ATOM 821 N N . LYS A 1 101 ? -9.514 -6.786 1.738 1.00 92.38 101 LYS A N 1
ATOM 822 C CA . LYS A 1 101 ? -8.863 -6.854 3.052 1.00 92.38 101 LYS A CA 1
ATOM 823 C C . LYS A 1 101 ? -7.361 -6.690 2.868 1.00 92.38 101 LYS A C 1
ATOM 825 O O . LYS A 1 101 ? -6.779 -7.340 1.995 1.00 92.38 101 LYS A O 1
ATOM 830 N N . ARG A 1 102 ? -6.746 -5.810 3.656 1.00 90.75 102 ARG A N 1
ATOM 831 C CA . ARG A 1 102 ? -5.301 -5.547 3.620 1.00 90.75 102 ARG A CA 1
ATOM 832 C C . ARG A 1 102 ? -4.740 -5.423 5.022 1.00 90.75 102 ARG A C 1
ATOM 834 O O . ARG A 1 102 ? -5.437 -4.981 5.943 1.00 90.75 102 ARG A O 1
ATOM 841 N N . ALA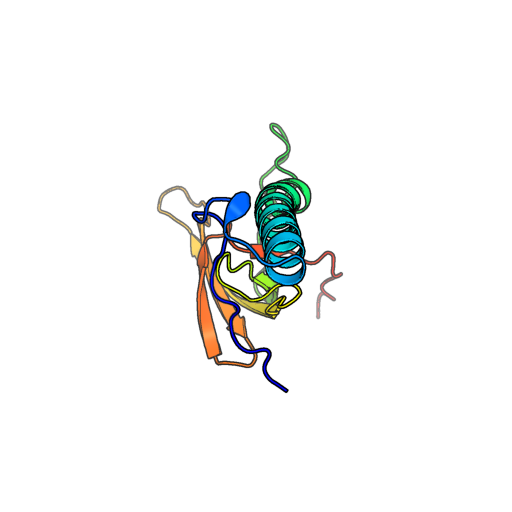 A 1 103 ? -3.486 -5.832 5.176 1.00 88.81 103 ALA A N 1
ATOM 842 C CA . ALA A 1 103 ? -2.773 -5.602 6.415 1.00 88.81 103 ALA A CA 1
ATOM 843 C C . ALA A 1 103 ? -2.458 -4.109 6.560 1.00 88.81 103 ALA A C 1
ATOM 845 O O . ALA A 1 103 ? -2.225 -3.403 5.582 1.00 88.81 103 ALA A O 1
ATOM 846 N N . VAL A 1 104 ? -2.391 -3.626 7.799 1.00 85.56 104 VAL A N 1
ATOM 847 C CA . VAL A 1 104 ? -2.027 -2.233 8.101 1.00 85.56 104 VAL A CA 1
ATOM 848 C C . VAL A 1 104 ? -0.619 -1.893 7.588 1.00 85.56 104 VAL A C 1
ATOM 850 O O . VAL A 1 104 ? -0.330 -0.739 7.302 1.00 85.56 104 VAL A O 1
ATOM 853 N N . SER A 1 105 ? 0.264 -2.881 7.441 1.00 81.81 105 SER A N 1
ATOM 854 C CA . SER A 1 105 ? 1.598 -2.715 6.846 1.00 81.81 105 SER A CA 1
ATOM 855 C C . SER A 1 105 ? 1.596 -2.525 5.327 1.00 81.81 105 SER A C 1
ATOM 857 O O . SER A 1 105 ? 2.607 -2.115 4.775 1.00 81.81 105 SER A O 1
ATOM 859 N N . GLU A 1 106 ? 0.497 -2.853 4.650 1.00 84.06 106 GLU A N 1
ATOM 860 C CA . GLU A 1 106 ? 0.352 -2.768 3.188 1.00 84.06 106 GLU A CA 1
ATOM 861 C C . GLU A 1 106 ? -0.422 -1.513 2.767 1.00 84.06 106 GLU A C 1
ATOM 863 O O . GLU A 1 106 ? -0.854 -1.387 1.621 1.00 84.06 106 GLU A O 1
ATOM 868 N N . ILE A 1 107 ? -0.652 -0.592 3.703 1.00 84.94 107 ILE A N 1
ATOM 869 C CA . ILE A 1 107 ? -1.398 0.636 3.463 1.00 84.94 107 ILE A CA 1
ATOM 870 C C . ILE A 1 107 ? -0.668 1.838 4.041 1.00 84.94 107 ILE A C 1
ATOM 872 O O . ILE A 1 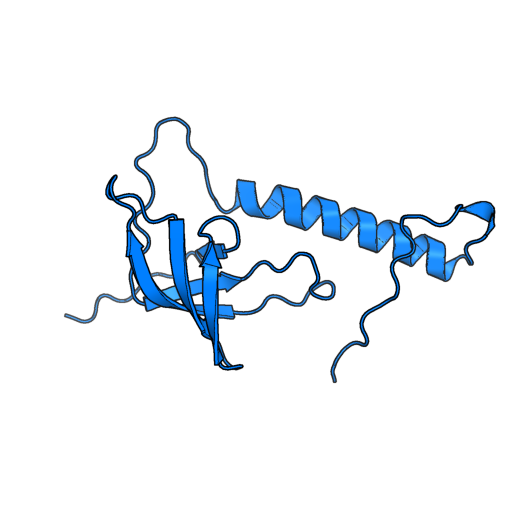107 ? 0.002 1.760 5.071 1.00 84.94 107 ILE A O 1
ATOM 876 N N . CYS A 1 108 ? -0.865 2.979 3.398 1.00 84.00 108 CYS A N 1
ATOM 877 C CA . CYS A 1 108 ? -0.385 4.266 3.861 1.00 84.00 108 CYS A CA 1
ATOM 878 C C . CYS A 1 108 ? -1.571 5.203 4.080 1.00 84.00 108 CYS A C 1
ATOM 880 O O . CYS A 1 108 ? -2.342 5.449 3.154 1.00 84.00 108 CYS A O 1
ATOM 882 N N . LEU A 1 109 ? -1.709 5.740 5.294 1.00 83.31 109 LEU A N 1
ATOM 883 C CA . LEU A 1 109 ? -2.698 6.779 5.587 1.00 83.31 109 LEU A CA 1
ATOM 884 C C . LEU A 1 109 ? -2.304 8.067 4.870 1.00 83.31 109 LEU A C 1
ATOM 886 O O . LEU A 1 109 ? -1.155 8.500 4.968 1.00 83.31 109 LEU A O 1
ATOM 890 N N . LEU A 1 110 ? -3.251 8.675 4.162 1.00 83.19 110 LEU A N 1
ATOM 891 C CA . LEU A 1 110 ? -3.037 9.994 3.586 1.00 83.19 110 LEU A CA 1
ATOM 892 C C . LEU A 1 110 ? -3.234 11.067 4.667 1.00 83.19 110 LEU A C 1
ATOM 894 O O . LEU A 1 110 ? -4.158 10.942 5.476 1.00 83.19 110 LEU A O 1
ATOM 898 N N . PRO A 1 111 ? -2.392 12.116 4.702 1.00 74.06 111 PRO A N 1
ATOM 899 C CA . PRO A 1 111 ? -2.553 13.247 5.608 1.00 74.06 111 PRO A CA 1
ATOM 900 C C . PRO A 1 111 ? -3.678 14.147 5.089 1.00 74.06 111 PRO A C 1
ATOM 902 O O . PRO A 1 111 ? -3.440 15.216 4.537 1.00 74.06 111 PRO A O 1
ATOM 905 N N . LEU A 1 112 ? -4.908 13.664 5.205 1.00 71.44 112 LEU A N 1
ATOM 906 C CA . LEU A 1 112 ? -6.108 14.419 4.889 1.00 71.44 112 LEU A CA 1
ATOM 907 C C . LEU A 1 112 ? -6.778 14.780 6.206 1.00 71.44 112 LEU A C 1
ATOM 909 O O . LEU A 1 112 ? -6.945 13.920 7.077 1.00 71.44 112 LEU A O 1
ATOM 913 N N . GLU A 1 113 ? -7.138 16.049 6.350 1.00 62.62 113 GLU A N 1
ATOM 914 C CA . GLU A 1 113 ? -8.032 16.462 7.419 1.00 62.62 113 GLU A CA 1
ATOM 915 C C . GLU A 1 113 ? -9.371 15.773 7.160 1.00 62.62 113 GLU A C 1
ATOM 917 O O . GLU A 1 113 ? -9.972 15.911 6.097 1.00 62.62 113 GLU A O 1
ATOM 922 N N . MET A 1 114 ? -9.773 14.906 8.086 1.00 58.53 114 MET A N 1
ATOM 923 C CA . MET A 1 114 ? -11.123 14.373 8.062 1.00 58.53 114 MET A CA 1
ATOM 924 C C . MET A 1 114 ? -11.999 15.454 8.674 1.00 58.53 114 MET A C 1
ATOM 926 O O . MET A 1 114 ? -11.925 15.669 9.887 1.00 58.53 114 MET A O 1
ATOM 930 N N . ASP A 1 115 ? -12.783 16.131 7.837 1.00 56.88 115 ASP A N 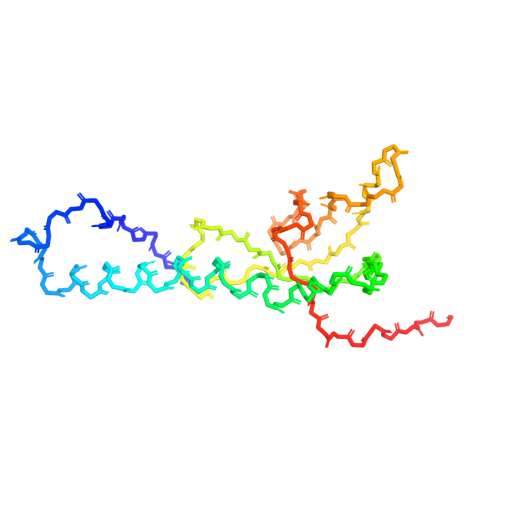1
ATOM 931 C CA . ASP A 1 115 ? -13.851 17.008 8.299 1.00 56.88 115 ASP A CA 1
ATOM 932 C C . ASP A 1 115 ? -14.738 16.180 9.230 1.00 56.88 115 ASP A C 1
ATOM 934 O O . ASP A 1 115 ? -15.325 15.166 8.838 1.00 56.88 115 ASP A O 1
ATOM 938 N N . LYS A 1 116 ? -14.732 16.541 10.513 1.00 49.38 116 LYS A N 1
ATOM 939 C CA . LYS A 1 116 ? -15.643 15.952 11.485 1.00 49.38 116 LYS A CA 1
ATOM 940 C C . LYS A 1 116 ? -17.009 16.545 11.173 1.00 49.38 116 LYS A C 1
ATOM 942 O O . LYS A 1 116 ? -17.250 17.697 11.506 1.00 49.38 116 LYS A O 1
ATOM 947 N N . GLU A 1 117 ? -17.854 15.795 10.480 1.00 49.69 117 GLU A N 1
ATOM 948 C CA . GLU A 1 117 ? -19.277 16.119 10.434 1.00 49.69 117 GLU A CA 1
ATOM 949 C C . GLU A 1 117 ? -19.844 15.929 11.850 1.00 49.69 117 GLU A C 1
ATOM 951 O O . GLU A 1 117 ? -19.748 14.835 12.415 1.00 49.69 117 GLU A O 1
ATOM 956 N N . ASP A 1 118 ? -20.318 17.044 12.418 1.00 34.97 118 ASP A N 1
ATOM 957 C CA . ASP A 1 118 ? -21.019 17.168 13.703 1.00 34.97 118 ASP A CA 1
ATOM 958 C C . ASP A 1 118 ? -22.369 16.426 13.719 1.00 34.97 118 ASP A C 1
ATOM 960 O O . ASP A 1 118 ? -23.075 16.426 12.680 1.00 34.97 118 ASP A O 1
#

Foldseek 3Di:
DDDDQDDACCPPDPVPDDPVVNVVNVVLVVVLVCLVPVLCVLCPPDVPDDRPDDDQQFKKWFADNRDPPPDTFIWTFHAFDADPVRHTQWTWTQGPVGIDIDGPSRIGTDPDPDPPDD